Protein AF-A0A7V9P3R4-F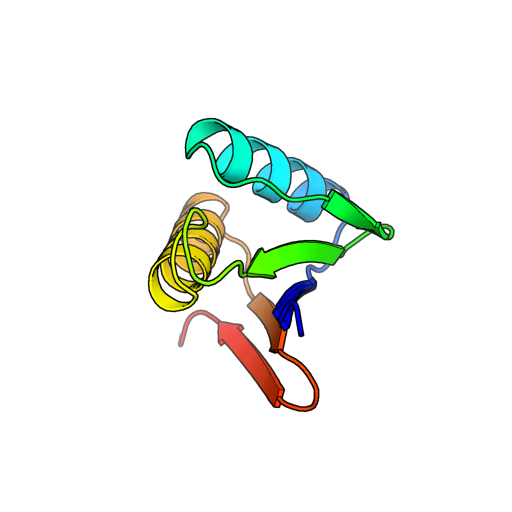1 (afdb_monomer_lite)

Foldseek 3Di:
DWWKKKKFADFQVLVVQLCVQCVVVVFDWDDPDGGMIIGTADPPDHDHPVVSVVSSLVSCVVVVGAWMWIDTPPDIDIDGDDD

pLDDT: mean 87.95, std 10.4, range [51.16, 95.88]

Sequence (83 aa):
MSRHLVIGLDTREQRDGLVRFLRERQITSNAEDEASVAIEIADRASPGLATIVAAAEEWRCRARVGEVTLILGESKTILRTET

Secondary structure (DSSP, 8-state):
--EEEEEE-S-HHHHHHHHHHHHHTT---EE-SSSEEEEEE-TTTSPPHHHHHHHHHHHHHHHT-SEEEEEETTEEEEEE---

Radius of gyration: 11.8 Å; chains: 1; bounding box: 30×26×30 Å

Structure (mmCIF, N/CA/C/O backbone):
data_AF-A0A7V9P3R4-F1
#
_entry.id   AF-A0A7V9P3R4-F1
#
loop_
_atom_site.group_PDB
_atom_site.id
_atom_site.type_symbol
_atom_site.label_atom_id
_atom_site.label_alt_id
_atom_site.label_comp_id
_atom_site.label_asym_id
_atom_site.label_entity_id
_atom_site.label_seq_id
_atom_site.pdbx_PDB_ins_code
_atom_site.Cartn_x
_atom_site.Cartn_y
_atom_site.Cartn_z
_atom_site.occupancy
_atom_site.B_iso_or_equiv
_atom_site.auth_seq_id
_atom_site.auth_comp_id
_atom_site.auth_asym_id
_atom_site.auth_atom_id
_atom_site.pdbx_PDB_model_num
ATOM 1 N N . MET A 1 1 ? -7.915 2.791 19.602 1.00 51.16 1 MET A N 1
ATOM 2 C CA . MET A 1 1 ? -6.661 3.270 18.988 1.00 51.16 1 MET A CA 1
ATOM 3 C C . MET A 1 1 ? -6.676 2.793 17.551 1.00 51.16 1 MET A C 1
ATOM 5 O O . MET A 1 1 ? -6.607 1.588 17.353 1.00 51.16 1 MET A O 1
ATOM 9 N N . SER A 1 2 ? -6.852 3.688 16.581 1.00 60.31 2 SER A N 1
ATOM 10 C CA . SER A 1 2 ? -6.763 3.315 15.167 1.00 60.31 2 SER A CA 1
ATOM 11 C C . SER A 1 2 ? -5.329 2.896 14.855 1.00 60.31 2 SER A C 1
ATOM 13 O O . SER A 1 2 ? -4.387 3.644 15.132 1.00 60.31 2 SER A O 1
ATOM 15 N N . ARG A 1 3 ? -5.145 1.674 14.350 1.00 76.25 3 ARG A N 1
ATOM 16 C CA . ARG A 1 3 ? -3.841 1.211 13.868 1.00 76.25 3 ARG A CA 1
ATOM 17 C C . ARG A 1 3 ? -3.690 1.697 12.434 1.00 76.25 3 ARG A C 1
ATOM 19 O O . ARG A 1 3 ? -4.588 1.483 11.631 1.00 76.25 3 ARG A O 1
ATOM 26 N N . HIS A 1 4 ? -2.572 2.333 12.119 1.00 86.69 4 HIS A N 1
ATOM 27 C CA . HIS A 1 4 ? -2.277 2.778 10.761 1.00 86.69 4 HIS A CA 1
ATOM 28 C C . HIS A 1 4 ? -1.189 1.883 10.182 1.00 86.69 4 HIS A C 1
ATOM 30 O O . HIS A 1 4 ? -0.158 1.672 10.825 1.00 86.69 4 HIS A O 1
ATOM 36 N N . LEU A 1 5 ? -1.444 1.336 8.997 1.00 91.69 5 LEU A N 1
ATOM 37 C CA . LEU A 1 5 ? -0.416 0.715 8.175 1.00 91.69 5 LEU A CA 1
ATOM 38 C C . LEU A 1 5 ? 0.109 1.768 7.206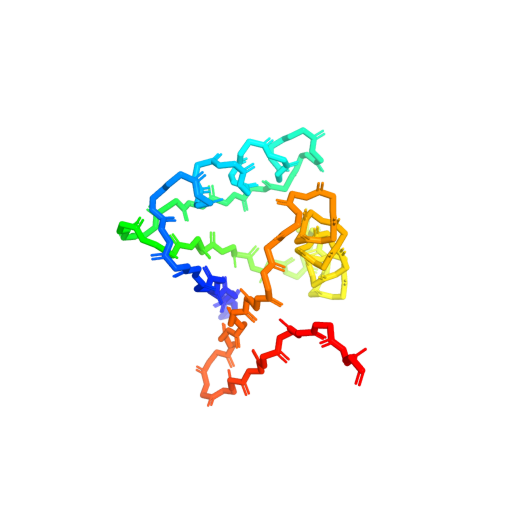 1.00 91.69 5 LEU A C 1
ATOM 40 O O . LEU A 1 5 ? -0.675 2.351 6.460 1.00 91.69 5 LEU A O 1
ATOM 44 N N . VAL A 1 6 ? 1.420 1.963 7.186 1.00 94.38 6 VAL A N 1
ATOM 45 C CA . VAL A 1 6 ? 2.097 2.790 6.186 1.00 94.38 6 VAL A CA 1
ATOM 46 C C . VAL A 1 6 ? 2.807 1.873 5.200 1.00 94.38 6 VAL A C 1
ATOM 48 O O . VAL A 1 6 ? 3.545 0.971 5.596 1.00 94.38 6 VAL A O 1
ATOM 51 N N . ILE A 1 7 ? 2.567 2.094 3.913 1.00 95.00 7 ILE A N 1
ATOM 52 C CA . ILE A 1 7 ? 3.222 1.400 2.810 1.00 95.00 7 ILE A CA 1
ATOM 53 C C . ILE A 1 7 ? 4.203 2.376 2.168 1.00 95.00 7 ILE A C 1
ATOM 55 O O . ILE A 1 7 ? 3.779 3.325 1.514 1.00 95.00 7 ILE A O 1
ATOM 59 N N . GLY A 1 8 ? 5.494 2.142 2.377 1.00 95.69 8 GLY A N 1
ATOM 60 C CA . GLY A 1 8 ? 6.589 2.873 1.750 1.00 95.69 8 GLY A CA 1
ATOM 61 C C . GLY A 1 8 ? 6.981 2.261 0.406 1.00 95.69 8 GLY A C 1
ATOM 62 O O . GLY A 1 8 ? 7.045 1.036 0.257 1.00 95.69 8 GLY A O 1
ATOM 63 N N . LEU A 1 9 ? 7.238 3.134 -0.557 1.00 95.06 9 LEU A N 1
ATOM 64 C CA . LEU A 1 9 ? 7.560 2.853 -1.954 1.00 95.06 9 LEU A CA 1
ATOM 65 C C . LEU A 1 9 ? 8.811 3.651 -2.346 1.00 95.06 9 LEU A C 1
ATOM 67 O O . LEU A 1 9 ? 9.285 4.484 -1.574 1.00 95.06 9 LEU A O 1
ATOM 71 N N . ASP A 1 10 ? 9.335 3.426 -3.548 1.00 92.94 10 ASP A N 1
ATOM 72 C CA . ASP A 1 10 ? 10.546 4.122 -4.004 1.00 92.94 10 ASP A CA 1
ATOM 73 C C . ASP A 1 10 ? 10.230 5.457 -4.681 1.00 92.94 10 ASP A C 1
ATOM 75 O O . ASP A 1 10 ? 11.059 6.367 -4.705 1.00 92.94 10 ASP A O 1
ATOM 79 N N . THR A 1 1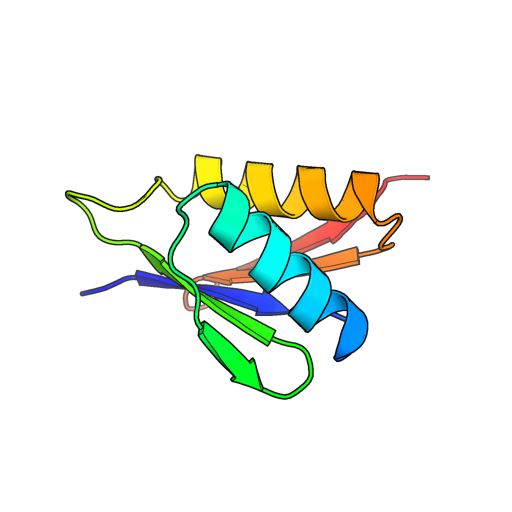1 ? 9.044 5.576 -5.290 1.00 93.88 11 THR A N 1
ATOM 80 C CA . THR A 1 11 ? 8.702 6.735 -6.119 1.00 93.88 11 THR A CA 1
ATOM 81 C C . THR A 1 11 ? 7.262 7.202 -5.951 1.00 93.88 11 THR A C 1
ATOM 83 O O . THR A 1 11 ? 6.347 6.449 -5.606 1.00 93.88 11 THR A O 1
ATOM 86 N N . ARG A 1 12 ? 7.041 8.467 -6.316 1.00 94.00 12 ARG A N 1
ATOM 87 C CA . ARG A 1 12 ? 5.709 9.067 -6.413 1.00 94.00 12 ARG A CA 1
ATOM 88 C C . ARG A 1 12 ? 4.793 8.363 -7.403 1.00 94.00 12 ARG A C 1
ATOM 90 O O . ARG A 1 12 ? 3.603 8.224 -7.141 1.00 94.00 12 ARG A O 1
ATOM 97 N N . GLU A 1 13 ? 5.336 7.906 -8.525 1.00 94.06 13 GLU A N 1
ATOM 98 C CA . GLU A 1 13 ? 4.566 7.171 -9.528 1.00 94.06 13 GLU A CA 1
ATOM 99 C C . GLU A 1 13 ? 4.046 5.843 -8.963 1.00 94.06 13 GLU A C 1
ATOM 101 O O . GLU A 1 13 ? 2.870 5.517 -9.124 1.00 94.06 13 GLU A O 1
ATOM 106 N N . GLN A 1 14 ? 4.893 5.117 -8.228 1.00 94.75 14 GLN A N 1
ATOM 107 C CA . GLN A 1 14 ? 4.502 3.900 -7.521 1.00 94.75 14 GLN A CA 1
ATOM 108 C C . GLN A 1 14 ? 3.404 4.188 -6.493 1.00 94.75 14 GLN A C 1
ATOM 110 O O . GLN A 1 14 ? 2.392 3.488 -6.459 1.00 94.75 14 GLN A O 1
ATOM 115 N N . ARG A 1 15 ? 3.556 5.254 -5.701 1.00 95.38 15 ARG A N 1
ATOM 116 C CA . ARG A 1 15 ? 2.549 5.694 -4.724 1.00 95.38 15 ARG A CA 1
ATOM 117 C C . ARG A 1 15 ? 1.208 5.988 -5.378 1.00 95.38 15 ARG A C 1
ATOM 119 O O . ARG A 1 15 ? 0.184 5.467 -4.938 1.00 95.38 15 ARG A O 1
ATOM 126 N N . ASP A 1 16 ? 1.205 6.779 -6.443 1.00 94.88 16 ASP A N 1
ATOM 127 C CA . ASP A 1 16 ? -0.018 7.145 -7.159 1.00 94.88 16 ASP A CA 1
ATOM 128 C C . ASP A 1 16 ? -0.672 5.916 -7.815 1.00 94.88 16 ASP A C 1
ATOM 130 O O . ASP A 1 16 ? -1.901 5.774 -7.799 1.00 94.88 16 ASP A O 1
ATOM 134 N N . GLY A 1 17 ? 0.141 4.984 -8.322 1.00 95.25 17 GLY A N 1
ATOM 135 C CA . GLY A 1 17 ? -0.305 3.688 -8.826 1.00 95.25 17 GLY A CA 1
ATOM 136 C C . GLY A 1 17 ? -0.967 2.823 -7.751 1.00 95.25 17 GLY A C 1
ATOM 137 O O . GLY A 1 17 ? -2.051 2.283 -7.989 1.00 95.25 17 GLY A O 1
ATOM 138 N N . LEU A 1 18 ? -0.362 2.723 -6.565 1.00 95.31 18 LEU A N 1
ATOM 139 C CA . LEU A 1 18 ? -0.917 1.964 -5.445 1.00 95.31 18 LEU A CA 1
ATOM 140 C C . LEU A 1 18 ? -2.224 2.590 -4.947 1.00 95.31 18 LEU A C 1
ATOM 142 O O . LEU A 1 18 ? -3.212 1.879 -4.783 1.00 95.31 18 LEU A O 1
ATOM 146 N N . VAL A 1 19 ? -2.279 3.914 -4.774 1.00 95.00 19 VAL A N 1
ATOM 147 C CA . VAL A 1 19 ? -3.504 4.624 -4.354 1.00 95.00 19 VAL A CA 1
ATOM 148 C C . VAL A 1 19 ? -4.656 4.365 -5.325 1.00 95.00 19 VAL A C 1
ATOM 150 O O . VAL A 1 19 ? -5.787 4.118 -4.896 1.00 95.00 19 VAL A O 1
ATOM 153 N N . ARG A 1 20 ? -4.394 4.391 -6.639 1.00 95.31 20 ARG A N 1
ATOM 154 C CA . ARG A 1 20 ? -5.414 4.072 -7.647 1.00 95.31 20 ARG A CA 1
ATOM 155 C C . ARG A 1 20 ? -5.915 2.635 -7.497 1.00 95.31 20 ARG A C 1
ATOM 157 O O . ARG A 1 20 ? -7.125 2.424 -7.465 1.00 95.31 20 ARG A O 1
ATOM 164 N N . PHE A 1 21 ? -5.006 1.676 -7.349 1.00 95.00 21 PHE A N 1
ATOM 165 C CA . PHE A 1 21 ? -5.351 0.264 -7.183 1.00 95.00 21 PHE A CA 1
ATOM 166 C C . PHE A 1 21 ? -6.158 -0.004 -5.903 1.00 95.00 21 PHE A C 1
ATOM 168 O O . PHE A 1 21 ? -7.151 -0.730 -5.927 1.00 95.00 21 PHE A O 1
ATOM 175 N N . LEU A 1 22 ? -5.774 0.610 -4.782 1.00 93.75 22 LEU A N 1
ATOM 176 C CA . LEU A 1 22 ? -6.501 0.495 -3.515 1.00 93.75 22 LEU A CA 1
ATOM 177 C C . LEU A 1 22 ? -7.917 1.071 -3.629 1.00 93.75 22 LEU A C 1
ATOM 179 O O . LEU A 1 22 ? -8.875 0.449 -3.166 1.00 93.75 22 LEU A O 1
ATOM 183 N N . ARG A 1 23 ? -8.075 2.201 -4.329 1.00 92.38 23 ARG A N 1
ATOM 184 C CA . ARG A 1 23 ? -9.387 2.805 -4.596 1.00 92.38 23 ARG A CA 1
ATOM 185 C C . ARG A 1 23 ? -10.293 1.892 -5.424 1.00 92.38 23 ARG A C 1
ATOM 187 O O . ARG A 1 23 ? -11.473 1.779 -5.104 1.00 92.38 23 ARG A O 1
ATOM 194 N N . GLU A 1 24 ? -9.762 1.227 -6.450 1.00 93.12 24 GLU A N 1
ATOM 195 C CA . GLU A 1 24 ? -10.511 0.236 -7.246 1.00 93.12 24 GLU A CA 1
ATOM 196 C C . GLU A 1 24 ? -11.021 -0.931 -6.385 1.00 93.12 24 GLU A C 1
ATOM 198 O O . GLU A 1 24 ? -12.063 -1.514 -6.678 1.00 93.12 24 GLU A O 1
ATOM 203 N N . ARG A 1 25 ? -10.329 -1.226 -5.279 1.00 89.31 25 ARG A N 1
ATOM 204 C CA . ARG A 1 25 ? -10.704 -2.242 -4.286 1.00 89.31 25 ARG A CA 1
ATOM 205 C C . ARG A 1 25 ? -11.526 -1.713 -3.118 1.00 89.31 25 ARG A C 1
ATOM 207 O O . ARG A 1 25 ? -11.735 -2.447 -2.157 1.00 89.31 25 ARG A O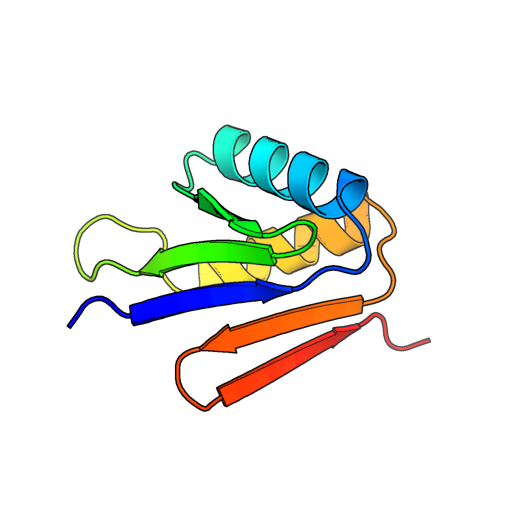 1
ATOM 214 N N . GLN A 1 26 ? -11.977 -0.460 -3.186 1.00 89.25 26 GLN A N 1
ATOM 215 C CA . GLN A 1 26 ? -12.724 0.201 -2.112 1.00 89.25 26 GLN A CA 1
ATOM 216 C C . GLN A 1 26 ? -11.952 0.241 -0.777 1.00 89.25 26 GLN A C 1
ATOM 218 O O . GLN A 1 26 ? -12.550 0.283 0.296 1.00 89.25 26 GLN A O 1
ATOM 223 N N . ILE A 1 27 ? -10.616 0.242 -0.836 1.00 89.25 27 ILE A N 1
ATOM 224 C CA . ILE A 1 27 ? -9.743 0.413 0.327 1.00 89.25 27 ILE A CA 1
ATOM 225 C C . ILE A 1 27 ? -9.437 1.904 0.461 1.00 89.25 27 ILE A C 1
ATOM 227 O O . ILE A 1 27 ? -8.827 2.506 -0.424 1.00 89.25 27 ILE A O 1
ATOM 231 N N . THR A 1 28 ? -9.866 2.506 1.569 1.00 88.69 28 THR A N 1
ATOM 232 C CA . THR A 1 28 ? -9.573 3.912 1.860 1.00 88.69 28 THR A CA 1
ATOM 233 C C . THR A 1 28 ? -8.115 4.061 2.278 1.00 88.69 28 THR A C 1
ATOM 235 O O . THR A 1 28 ? -7.660 3.426 3.226 1.00 88.69 28 THR A O 1
ATOM 238 N N . SER A 1 29 ? -7.390 4.923 1.574 1.00 90.56 29 SER A N 1
ATOM 239 C CA . SER A 1 29 ? -5.974 5.197 1.803 1.00 90.56 29 SER A CA 1
ATOM 240 C C . SER A 1 29 ? -5.666 6.669 1.555 1.00 90.56 29 SER A C 1
ATOM 242 O O . SER A 1 29 ? -6.264 7.269 0.657 1.00 90.56 29 SER A O 1
ATOM 244 N N . ASN A 1 30 ? -4.685 7.216 2.263 1.00 89.31 30 ASN A N 1
ATOM 245 C CA . ASN A 1 30 ? -4.192 8.577 2.077 1.00 89.31 30 ASN A CA 1
ATOM 246 C C . ASN A 1 30 ? -2.722 8.546 1.652 1.00 89.31 30 ASN A C 1
ATOM 248 O O . ASN A 1 30 ? -1.934 7.784 2.202 1.00 89.31 30 ASN A O 1
ATOM 252 N N . ALA A 1 31 ? -2.344 9.377 0.685 1.00 89.06 31 ALA A N 1
ATOM 253 C CA . ALA A 1 31 ? -0.933 9.634 0.413 1.00 89.06 31 ALA A CA 1
ATOM 254 C C . ALA A 1 31 ? -0.386 10.540 1.526 1.00 89.06 31 ALA A C 1
ATOM 256 O O . ALA A 1 31 ? -0.894 11.650 1.688 1.00 89.06 31 ALA A O 1
ATOM 257 N N . GLU A 1 32 ? 0.600 10.072 2.293 1.00 82.06 32 GLU A N 1
ATOM 258 C CA . GLU A 1 32 ? 1.187 10.866 3.389 1.00 82.06 32 GLU A CA 1
ATOM 259 C C . GLU A 1 32 ? 2.355 11.729 2.920 1.00 82.06 32 GLU A C 1
ATOM 261 O O . GLU A 1 32 ? 2.475 12.883 3.324 1.00 82.06 32 GLU A O 1
ATOM 266 N N . ASP A 1 33 ? 3.191 11.192 2.033 1.00 87.75 33 ASP A N 1
ATOM 267 C CA . ASP A 1 33 ? 4.364 11.874 1.493 1.00 87.75 33 ASP A CA 1
ATOM 268 C C . ASP A 1 33 ? 4.595 11.483 0.022 1.00 87.75 33 ASP A C 1
ATOM 270 O O . ASP A 1 33 ? 3.727 10.881 -0.615 1.00 87.75 33 ASP A O 1
ATOM 274 N N . GLU A 1 34 ? 5.741 11.859 -0.552 1.00 87.00 34 GLU A N 1
ATOM 275 C CA . GLU A 1 34 ? 6.084 11.589 -1.953 1.00 87.00 34 GLU A CA 1
ATOM 276 C C . GLU A 1 34 ? 6.137 10.102 -2.319 1.00 87.00 34 GLU A C 1
ATOM 278 O O . GLU A 1 34 ? 5.917 9.794 -3.485 1.00 87.00 34 GLU A O 1
ATOM 283 N N . ALA A 1 35 ? 6.356 9.192 -1.373 1.00 91.38 35 ALA A N 1
ATOM 284 C CA . ALA A 1 35 ? 6.529 7.765 -1.626 1.00 91.38 35 ALA A CA 1
ATOM 285 C C . ALA A 1 35 ? 5.814 6.848 -0.609 1.00 91.38 35 ALA A C 1
ATOM 287 O O . ALA A 1 35 ? 6.036 5.642 -0.615 1.00 91.38 35 ALA A O 1
ATOM 288 N N . SER A 1 36 ? 4.917 7.379 0.224 1.00 92.94 36 SER A N 1
ATOM 289 C CA . SER A 1 36 ? 4.214 6.608 1.256 1.00 92.94 36 SER A CA 1
ATOM 290 C C . SER A 1 36 ? 2.695 6.726 1.161 1.00 92.94 36 SER A C 1
ATOM 292 O O . SER A 1 36 ? 2.131 7.785 0.862 1.00 92.94 36 SER A O 1
ATOM 294 N N . VAL A 1 37 ? 2.016 5.621 1.469 1.00 94.25 37 VAL A N 1
ATOM 295 C CA . VAL A 1 37 ? 0.554 5.520 1.556 1.00 94.25 37 VAL A CA 1
ATOM 296 C C . VAL A 1 37 ? 0.159 5.027 2.945 1.00 94.25 37 VAL A C 1
ATOM 298 O O . VAL A 1 37 ? 0.559 3.934 3.336 1.00 94.25 37 VAL A O 1
ATOM 301 N N . ALA A 1 38 ? -0.664 5.782 3.670 1.00 93.19 38 ALA A N 1
ATOM 302 C CA . ALA A 1 38 ? -1.254 5.350 4.933 1.00 93.19 38 ALA A CA 1
ATOM 303 C C . ALA A 1 38 ? -2.659 4.782 4.745 1.00 93.19 38 ALA A C 1
ATOM 305 O O . ALA A 1 38 ? -3.483 5.304 3.988 1.00 93.19 38 ALA A O 1
ATOM 306 N N . ILE A 1 39 ? -2.940 3.714 5.482 1.00 91.56 39 ILE A N 1
ATOM 307 C CA . ILE A 1 39 ? -4.218 3.011 5.494 1.00 91.56 39 ILE A CA 1
ATOM 308 C C . ILE A 1 39 ? -4.644 2.848 6.948 1.00 91.56 39 ILE A C 1
ATOM 310 O O . ILE A 1 39 ? -3.926 2.261 7.763 1.00 91.56 39 ILE A O 1
ATOM 314 N N . GLU A 1 40 ? -5.821 3.375 7.276 1.00 87.81 40 GLU A N 1
ATOM 315 C CA . GLU A 1 40 ? -6.409 3.205 8.600 1.00 87.81 40 GLU A CA 1
ATOM 316 C C . GLU A 1 40 ? -7.034 1.810 8.714 1.00 87.81 40 GLU A C 1
ATOM 318 O O . GLU A 1 40 ? -7.900 1.423 7.928 1.00 87.81 40 GLU A O 1
ATOM 323 N N . ILE A 1 41 ? -6.598 1.054 9.719 1.00 82.00 41 ILE A N 1
ATOM 324 C CA . ILE A 1 41 ? -7.157 -0.247 10.072 1.00 82.00 41 ILE A CA 1
ATOM 325 C C . ILE A 1 41 ? -8.161 -0.015 11.201 1.00 82.00 41 ILE A C 1
ATOM 327 O O . ILE A 1 41 ? -7.798 0.129 12.372 1.00 82.00 41 ILE A O 1
ATOM 331 N N . ALA A 1 42 ? -9.438 0.031 10.831 1.00 72.88 42 ALA A N 1
ATOM 332 C CA . ALA A 1 42 ? -10.567 0.148 11.743 1.00 72.88 42 ALA A CA 1
ATOM 333 C C . ALA A 1 42 ? -11.210 -1.224 12.012 1.00 72.88 42 ALA A C 1
ATOM 335 O O . ALA A 1 42 ? -11.573 -1.941 11.075 1.00 72.88 42 ALA A O 1
ATOM 336 N N . ASP A 1 43 ? -11.436 -1.542 13.291 1.00 64.75 43 ASP A N 1
ATOM 337 C CA . ASP A 1 43 ? -11.903 -2.853 13.784 1.00 64.75 43 ASP A CA 1
ATOM 338 C C . ASP A 1 43 ? -13.277 -3.316 13.260 1.00 64.75 43 ASP A C 1
ATOM 340 O O . ASP A 1 43 ? -13.636 -4.477 13.443 1.00 64.75 43 ASP A O 1
ATOM 344 N N . ARG A 1 44 ? -14.095 -2.434 12.663 1.00 58.69 44 ARG A N 1
ATOM 345 C CA . ARG A 1 44 ? -15.507 -2.749 12.354 1.00 58.69 44 ARG A CA 1
ATOM 346 C C . ARG A 1 44 ? -15.959 -2.518 10.911 1.00 58.69 44 ARG A C 1
ATOM 348 O O . ARG A 1 44 ? -17.070 -2.916 10.585 1.00 58.69 44 ARG A O 1
ATOM 355 N N . ALA A 1 45 ? -15.143 -1.897 10.057 1.00 57.22 45 ALA A N 1
ATOM 356 C CA . ALA A 1 45 ? -15.551 -1.568 8.682 1.00 57.22 45 ALA A CA 1
ATOM 357 C C . ALA A 1 45 ? -14.405 -1.503 7.655 1.00 57.22 45 ALA A C 1
ATOM 359 O O . ALA A 1 45 ? -14.672 -1.312 6.472 1.00 57.22 45 ALA A O 1
ATOM 360 N N . SER A 1 46 ? -13.145 -1.647 8.079 1.00 63.88 46 SER A N 1
ATOM 361 C CA . SER A 1 46 ? -12.008 -1.650 7.153 1.00 63.88 46 SER A CA 1
ATOM 362 C C . SER A 1 46 ? -11.659 -3.079 6.723 1.00 63.88 46 SER A C 1
ATOM 364 O O . SER A 1 46 ? -11.888 -4.020 7.492 1.00 63.88 46 SER A O 1
ATOM 366 N N . PRO A 1 47 ? -11.089 -3.269 5.521 1.00 74.56 47 PRO A N 1
ATOM 367 C CA . PRO A 1 47 ? -10.433 -4.525 5.202 1.00 74.56 47 PRO A CA 1
ATOM 368 C C . PRO A 1 47 ? -9.371 -4.812 6.268 1.00 74.56 47 PRO A C 1
ATOM 370 O O . PRO A 1 47 ? -8.582 -3.939 6.623 1.00 74.56 47 PRO A O 1
ATOM 373 N N . GLY A 1 48 ? -9.355 -6.037 6.791 1.00 85.69 48 GLY A N 1
ATOM 374 C CA . GLY A 1 48 ? -8.366 -6.429 7.792 1.00 85.69 48 GLY A CA 1
ATOM 375 C C . GLY A 1 48 ? -6.934 -6.309 7.259 1.00 85.69 48 GLY A C 1
ATOM 376 O O . GLY A 1 48 ? -6.704 -6.341 6.049 1.00 85.69 48 GLY A O 1
ATOM 377 N N . LEU A 1 49 ? -5.957 -6.235 8.172 1.00 86.69 49 LEU A N 1
ATOM 378 C CA . LEU A 1 49 ? -4.531 -6.108 7.839 1.00 86.69 49 LEU A CA 1
ATOM 379 C C . LEU A 1 49 ? -4.083 -7.109 6.761 1.00 86.69 49 LEU A C 1
ATOM 381 O O . LEU A 1 49 ? -3.417 -6.721 5.809 1.00 86.69 49 LEU A O 1
ATOM 385 N N . ALA A 1 50 ? -4.494 -8.375 6.873 1.00 88.00 50 ALA A N 1
ATOM 386 C CA . ALA A 1 50 ? -4.148 -9.413 5.902 1.00 88.00 50 ALA A CA 1
ATOM 387 C C . ALA A 1 50 ? -4.633 -9.084 4.478 1.00 88.00 50 ALA A C 1
ATOM 389 O O . ALA A 1 50 ? -3.895 -9.276 3.516 1.00 88.00 50 ALA A O 1
ATOM 390 N N . THR A 1 51 ? -5.842 -8.532 4.339 1.00 89.94 51 THR A N 1
ATOM 391 C CA . THR A 1 51 ? -6.399 -8.116 3.045 1.00 89.94 51 THR A CA 1
ATOM 392 C C . THR A 1 51 ? -5.613 -6.954 2.447 1.00 89.94 51 THR A C 1
ATOM 394 O O . THR A 1 51 ? -5.362 -6.936 1.244 1.00 89.94 51 THR A O 1
ATOM 397 N N . ILE A 1 52 ? -5.202 -5.995 3.279 1.00 90.88 52 ILE A N 1
ATOM 398 C CA . ILE A 1 52 ? -4.416 -4.840 2.835 1.00 90.88 52 ILE A CA 1
ATOM 399 C C . ILE A 1 52 ? -3.022 -5.284 2.377 1.00 90.88 52 ILE A C 1
ATOM 401 O O . ILE A 1 52 ? -2.572 -4.882 1.306 1.00 90.88 52 ILE A O 1
ATOM 405 N N . VAL A 1 53 ? -2.363 -6.152 3.149 1.00 91.50 53 VAL A N 1
ATOM 406 C CA . VAL A 1 53 ? -1.049 -6.714 2.803 1.00 91.50 53 VAL A CA 1
ATOM 407 C C . VAL A 1 53 ? -1.121 -7.504 1.496 1.00 91.50 53 VAL A C 1
ATOM 409 O O . VAL A 1 53 ? -0.311 -7.266 0.604 1.00 91.50 53 VAL A O 1
ATOM 412 N N . ALA A 1 54 ? -2.132 -8.363 1.335 1.00 92.62 54 ALA A N 1
ATOM 413 C CA . ALA A 1 54 ? -2.341 -9.113 0.099 1.00 92.62 54 ALA A CA 1
ATOM 414 C C . ALA A 1 54 ? -2.597 -8.191 -1.106 1.00 92.62 54 ALA A C 1
ATOM 416 O O . ALA A 1 54 ? -2.076 -8.430 -2.192 1.00 92.62 54 ALA A O 1
ATOM 417 N N . ALA A 1 55 ? -3.361 -7.107 -0.926 1.00 93.69 55 ALA A N 1
ATOM 418 C CA . ALA A 1 55 ? -3.586 -6.125 -1.984 1.00 93.69 55 ALA A CA 1
ATOM 419 C C . ALA A 1 55 ? -2.292 -5.390 -2.376 1.00 93.69 55 ALA A C 1
ATOM 421 O O . ALA A 1 55 ? -2.046 -5.189 -3.565 1.00 93.69 55 ALA A O 1
ATOM 422 N N . ALA A 1 56 ? -1.462 -5.017 -1.399 1.00 93.62 56 ALA A N 1
ATOM 423 C CA . ALA A 1 56 ? -0.172 -4.377 -1.644 1.00 93.62 56 ALA A CA 1
ATOM 424 C C . ALA A 1 56 ? 0.791 -5.308 -2.396 1.00 93.62 56 ALA A C 1
ATOM 426 O O . ALA A 1 56 ? 1.421 -4.890 -3.367 1.00 93.62 56 ALA A O 1
ATOM 427 N N . GLU A 1 57 ? 0.865 -6.577 -1.992 1.00 94.12 57 GLU A N 1
ATOM 428 C CA . GLU A 1 57 ? 1.672 -7.593 -2.668 1.00 94.12 57 GLU A CA 1
ATOM 429 C C . GLU A 1 57 ? 1.196 -7.840 -4.101 1.00 94.12 57 GLU A C 1
ATOM 431 O O . GLU A 1 57 ? 1.993 -7.840 -5.040 1.00 94.12 57 GLU A O 1
ATOM 436 N N . GLU A 1 58 ? -0.111 -8.005 -4.290 1.00 94.94 58 GLU A N 1
ATOM 437 C CA . GLU A 1 58 ? -0.688 -8.233 -5.608 1.00 94.94 58 GLU A CA 1
ATOM 438 C C . GLU A 1 58 ? -0.409 -7.059 -6.550 1.00 94.94 58 GLU A C 1
ATOM 440 O O . GLU A 1 58 ? 0.003 -7.262 -7.696 1.00 94.94 58 GLU A O 1
ATOM 445 N N . TRP A 1 59 ? -0.603 -5.829 -6.070 1.00 95.88 59 TRP A N 1
ATOM 446 C CA . TRP A 1 59 ? -0.268 -4.636 -6.833 1.00 95.88 59 TRP A CA 1
ATOM 447 C C . TRP A 1 59 ? 1.220 -4.593 -7.178 1.00 95.88 59 TRP A C 1
ATOM 449 O O . TRP A 1 59 ? 1.553 -4.403 -8.347 1.00 95.88 59 TRP A O 1
ATOM 459 N N . ARG A 1 60 ? 2.106 -4.830 -6.200 1.00 95.19 60 ARG A N 1
ATOM 460 C CA . ARG A 1 60 ? 3.565 -4.842 -6.388 1.00 95.19 60 ARG A CA 1
ATOM 461 C C . ARG A 1 60 ? 3.958 -5.800 -7.511 1.00 95.19 60 ARG A C 1
ATOM 463 O O . ARG A 1 60 ? 4.691 -5.416 -8.422 1.00 95.19 60 ARG A O 1
ATOM 470 N N . CYS A 1 61 ? 3.416 -7.017 -7.491 1.00 93.38 61 CYS A N 1
ATOM 471 C CA . CYS A 1 61 ? 3.644 -8.021 -8.527 1.00 93.38 61 CYS A CA 1
ATOM 472 C C . CYS A 1 61 ? 3.127 -7.569 -9.903 1.00 93.38 61 CYS A C 1
ATOM 474 O O . CYS A 1 61 ? 3.841 -7.690 -10.899 1.00 93.38 61 CYS A O 1
ATOM 476 N N . ARG A 1 62 ? 1.915 -7.002 -9.977 1.00 93.94 62 ARG A N 1
ATOM 477 C CA . ARG A 1 62 ? 1.324 -6.505 -11.236 1.00 93.94 62 ARG A CA 1
ATOM 478 C C . ARG A 1 62 ? 2.097 -5.323 -11.826 1.00 93.94 62 ARG A C 1
ATOM 480 O O . ARG A 1 62 ? 2.311 -5.278 -13.034 1.00 93.94 62 ARG A O 1
ATOM 487 N N . ALA A 1 63 ? 2.520 -4.389 -10.979 1.00 93.12 63 ALA A N 1
ATOM 488 C CA . ALA A 1 63 ? 3.267 -3.191 -11.351 1.00 93.12 63 ALA A CA 1
ATOM 489 C C . ALA A 1 63 ? 4.777 -3.445 -11.520 1.00 93.12 63 ALA A C 1
ATOM 491 O O . ALA A 1 63 ? 5.505 -2.530 -11.894 1.00 93.12 63 ALA A O 1
ATOM 492 N N . ARG A 1 64 ? 5.248 -4.679 -11.270 1.00 91.75 64 ARG A N 1
ATOM 493 C CA . ARG A 1 64 ? 6.668 -5.077 -11.304 1.00 91.75 64 ARG A CA 1
ATOM 494 C C . ARG A 1 64 ? 7.557 -4.221 -10.397 1.00 91.75 64 ARG A C 1
ATOM 496 O O . ARG A 1 64 ? 8.696 -3.912 -10.739 1.00 91.75 64 ARG A O 1
ATOM 503 N N . VAL A 1 65 ? 7.034 -3.854 -9.234 1.00 92.00 65 VAL A N 1
ATOM 504 C CA . VAL A 1 65 ? 7.788 -3.135 -8.207 1.00 92.00 65 VAL A CA 1
ATOM 505 C C . VAL A 1 65 ? 8.643 -4.141 -7.434 1.00 92.00 65 VAL A C 1
ATOM 507 O O . VAL A 1 65 ? 8.152 -5.184 -6.996 1.00 92.00 65 VAL A O 1
ATOM 510 N N . GLY A 1 66 ? 9.941 -3.860 -7.306 1.00 89.62 66 GLY A N 1
ATOM 511 C CA . GLY A 1 66 ? 10.898 -4.790 -6.701 1.00 89.62 66 GLY A CA 1
ATOM 512 C C . GLY A 1 66 ? 10.583 -5.058 -5.234 1.00 89.62 66 GLY A C 1
ATOM 513 O O . GLY A 1 66 ? 10.396 -6.212 -4.838 1.00 89.62 66 GLY A O 1
ATOM 514 N N . GLU A 1 67 ? 10.438 -3.987 -4.458 1.00 92.56 67 GLU A N 1
ATOM 515 C CA . GLU A 1 67 ? 10.209 -4.049 -3.019 1.00 92.56 67 GLU A CA 1
ATOM 516 C C . GLU A 1 67 ? 9.146 -3.032 -2.590 1.00 92.56 67 GLU A C 1
ATOM 518 O O . GLU A 1 67 ? 9.022 -1.961 -3.178 1.00 92.56 67 GLU A O 1
ATOM 523 N N . VAL A 1 68 ? 8.371 -3.365 -1.558 1.00 94.00 68 VAL A N 1
ATOM 524 C CA . VAL A 1 68 ? 7.569 -2.384 -0.815 1.00 94.00 68 VAL A CA 1
ATOM 525 C C . VAL A 1 68 ? 7.793 -2.583 0.676 1.00 94.00 68 VAL A C 1
ATOM 527 O O . VAL A 1 68 ? 7.938 -3.709 1.159 1.00 94.00 68 VAL A O 1
ATOM 530 N N . THR A 1 69 ? 7.816 -1.488 1.424 1.00 95.88 69 THR A N 1
ATOM 531 C CA . THR A 1 69 ? 7.983 -1.513 2.876 1.00 95.88 69 THR A CA 1
ATOM 532 C C . THR A 1 69 ? 6.626 -1.364 3.550 1.00 95.88 69 THR A C 1
ATOM 534 O O . THR A 1 69 ? 5.882 -0.447 3.245 1.00 95.88 69 THR A O 1
ATOM 537 N N . LEU A 1 70 ? 6.317 -2.223 4.511 1.00 94.56 70 LEU A N 1
ATOM 538 C CA . LEU A 1 70 ? 5.136 -2.161 5.363 1.00 94.56 70 LEU A CA 1
ATOM 539 C C . LEU A 1 70 ? 5.551 -1.754 6.778 1.00 94.56 70 LEU A C 1
ATOM 541 O O . LEU A 1 70 ? 6.429 -2.386 7.366 1.00 94.56 70 LEU A O 1
ATOM 545 N N . ILE A 1 71 ? 4.923 -0.723 7.335 1.00 93.62 71 ILE A N 1
ATOM 546 C CA . ILE A 1 71 ? 5.184 -0.224 8.689 1.00 93.62 71 ILE A CA 1
ATOM 547 C C . ILE A 1 71 ? 3.873 -0.231 9.473 1.00 93.62 71 ILE A C 1
ATOM 549 O O . ILE A 1 71 ? 2.904 0.415 9.079 1.00 93.62 71 ILE A O 1
ATOM 5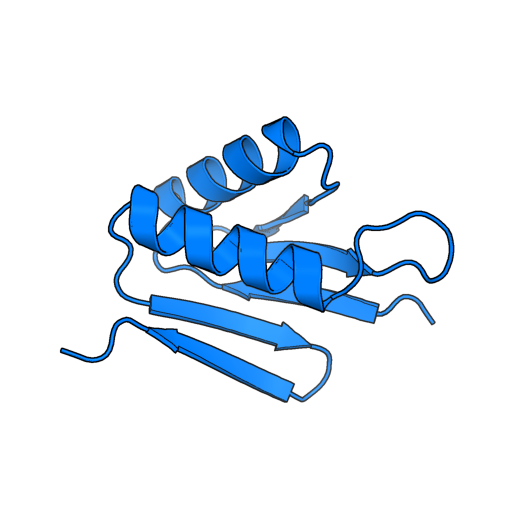53 N N . LEU A 1 72 ? 3.844 -0.956 10.590 1.00 90.62 72 LEU A N 1
ATOM 554 C CA . LEU A 1 72 ? 2.700 -1.050 11.495 1.00 90.62 72 LEU A CA 1
ATOM 555 C C . LEU A 1 72 ? 3.168 -0.795 12.931 1.00 90.62 72 LEU A C 1
ATOM 557 O O . LEU A 1 72 ? 3.703 -1.687 13.594 1.00 90.62 72 LEU A O 1
ATOM 561 N N . GLY A 1 73 ? 2.968 0.432 13.418 1.00 87.31 73 GLY A N 1
ATOM 562 C CA . GLY A 1 73 ? 3.544 0.867 14.692 1.00 87.31 73 GLY A CA 1
ATOM 563 C C . GLY A 1 73 ? 5.073 0.809 14.640 1.00 87.31 73 GLY A C 1
ATOM 564 O O . GLY A 1 73 ? 5.684 1.430 13.779 1.00 87.31 73 GLY A O 1
ATOM 565 N N . GLU A 1 74 ? 5.685 0.033 15.535 1.00 86.19 74 GLU A N 1
ATOM 566 C CA . GLU A 1 74 ? 7.144 -0.168 15.584 1.00 86.19 74 GLU A CA 1
ATOM 567 C C . GLU A 1 74 ? 7.628 -1.311 14.672 1.00 86.19 74 GLU A C 1
ATOM 569 O O . GLU A 1 74 ? 8.829 -1.515 14.500 1.00 86.19 74 GLU A O 1
ATOM 574 N N . SER A 1 75 ? 6.704 -2.080 14.085 1.00 88.56 75 SER A N 1
ATOM 575 C CA . SER A 1 75 ? 7.045 -3.205 13.212 1.00 88.56 75 SER A CA 1
ATOM 576 C C . SER A 1 75 ? 7.266 -2.738 11.779 1.00 88.56 75 SER A C 1
ATOM 578 O O . SER A 1 75 ? 6.419 -2.050 11.212 1.00 88.56 75 SER A O 1
ATOM 580 N N . LYS A 1 76 ? 8.376 -3.171 11.175 1.00 92.69 76 LYS A N 1
ATOM 581 C CA . LYS A 1 76 ? 8.713 -2.939 9.766 1.00 92.69 76 LYS A CA 1
ATOM 582 C C . LYS A 1 76 ? 8.897 -4.278 9.052 1.00 92.69 76 LYS A C 1
ATOM 584 O O . LYS A 1 76 ? 9.627 -5.143 9.532 1.00 92.69 76 LYS A O 1
ATOM 589 N N . THR A 1 77 ? 8.267 -4.448 7.898 1.00 93.44 77 THR A N 1
ATOM 590 C CA . THR A 1 77 ? 8.348 -5.654 7.061 1.00 93.44 77 THR A CA 1
ATOM 591 C C . THR A 1 77 ? 8.584 -5.248 5.614 1.00 93.44 77 THR A C 1
ATOM 593 O O . THR A 1 77 ? 8.010 -4.271 5.155 1.00 93.44 77 THR A O 1
ATOM 596 N N . ILE A 1 78 ? 9.429 -5.974 4.886 1.00 93.44 78 ILE A N 1
ATOM 597 C CA . ILE A 1 78 ? 9.703 -5.701 3.471 1.00 93.44 78 ILE A CA 1
ATOM 598 C C . ILE A 1 78 ? 9.101 -6.837 2.655 1.00 93.44 78 ILE A C 1
ATOM 600 O O . ILE A 1 78 ? 9.445 -7.999 2.872 1.00 93.44 78 ILE A O 1
ATOM 604 N N . LEU A 1 79 ? 8.207 -6.502 1.727 1.00 88.62 79 LEU A N 1
ATOM 605 C CA . LEU A 1 79 ? 7.739 -7.437 0.713 1.00 88.62 79 LEU A CA 1
ATOM 606 C C . LEU A 1 79 ? 8.635 -7.288 -0.509 1.00 88.62 79 LEU A C 1
ATOM 608 O O . LEU A 1 79 ? 8.684 -6.220 -1.116 1.00 88.62 79 LEU A O 1
ATOM 612 N N . ARG A 1 80 ? 9.313 -8.364 -0.889 1.00 89.88 80 ARG A N 1
ATOM 613 C CA . ARG A 1 80 ? 10.195 -8.416 -2.055 1.00 89.88 80 ARG A CA 1
ATOM 614 C C . ARG A 1 80 ? 10.002 -9.733 -2.782 1.00 89.88 80 ARG A C 1
ATOM 616 O O . ARG A 1 80 ? 9.592 -10.718 -2.173 1.00 89.88 80 ARG A O 1
ATOM 623 N N . THR A 1 81 ? 10.284 -9.759 -4.077 1.00 80.94 81 THR A N 1
ATOM 624 C CA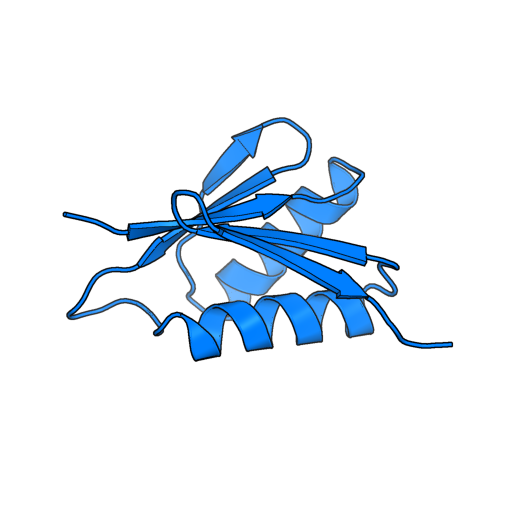 . THR A 1 81 ? 10.345 -11.030 -4.806 1.00 80.94 81 THR A CA 1
ATOM 625 C C . THR A 1 81 ? 11.655 -11.722 -4.451 1.00 80.94 81 THR A C 1
ATOM 627 O O . THR A 1 81 ? 12.717 -11.135 -4.640 1.00 80.94 81 THR A O 1
ATOM 630 N N . GLU A 1 82 ? 11.593 -12.950 -3.938 1.00 68.69 82 GLU A N 1
ATOM 631 C CA . GLU A 1 82 ? 12.778 -13.804 -3.845 1.00 68.69 82 GLU A CA 1
ATOM 632 C C . GLU A 1 82 ? 13.146 -14.249 -5.265 1.00 68.69 82 GLU A C 1
ATOM 634 O O . GLU A 1 82 ? 12.356 -14.906 -5.944 1.00 68.69 82 GLU A O 1
ATOM 639 N N . THR A 1 83 ? 14.296 -13.779 -5.742 1.00 53.38 83 THR A N 1
ATOM 640 C CA . THR A 1 83 ? 14.916 -14.200 -7.006 1.00 53.38 83 THR A CA 1
ATOM 641 C C . THR A 1 83 ? 15.656 -15.512 -6.853 1.00 53.38 83 THR A C 1
ATOM 643 O O . THR A 1 83 ? 16.385 -15.627 -5.841 1.00 53.38 83 THR A O 1
#

=== Feature glossary ===
Legend for the data blocks above and below:

— What the protein is —

Sequence gives the chain of amino acids in standard one-letter code (A=alanine, C=cysteine, …, Y=tyrosine), read N→C. It is the only feature that is directly encoded by the gene; all structural features are derived from the folded form of this sequence.

The annotation block draws on four external resources. InterPro: which protein families and domains the sequence belongs to. GO: standardized terms for what the protein does, what process it participates in, and where in the cell it acts. CATH: which structural fold it has in the CATH hierarchy. Organism: the species of origin.

— Where its atoms are —

Atomic coordinates in PDBx/mmCIF format — the same representation the Protein Data Bank distributes. Each line of the _atom_site loop places one backbone atom in Cartesian space (units: ångströms, origin: arbitrary).

Six rendered views show the 3D structure from the faces of a cube — i.e. along ±x, ±y, ±z. Rendering representation is drawn randomly per protein from cartoon (secondary-structure ribbons), sticks (backbone bonds), or molecular surface; coloring is either N→C rainbow (blue at the N-terminus through red at the C-terminus) or one color per chain.

— Local backbone conformation —

DSSP 8-state secondary structure assigns each residue one of H (α-helix), G (3₁₀-helix), I (π-helix), E (extended β-strand), B (isolated β-bridge), T (hydrogen-bonded turn), S (bend), or '-' (coil). The assignment is computed from backbone hydrogen-bond geometry via the Kabsch–Sander algorithm.

P-SEA three-state annotation labels each residue as helix, strand, or coil based purely on the geometry of the Cα trace. It serves as a fallback when the full backbone (and thus DSSP) is unavailable.

φ (phi) and ψ (psi) are the two rotatable backbone dihedrals per residue: φ is the C(i-1)–N–Cα–C torsion, ψ is the N–Cα–C–N(i+1) torsion, both in degrees on (−180°, 180°]. α-helical residues cluster near (−60°, −45°); β-strand residues near (−120°, +130°). A Ramachandran plot is simply a scatter of (φ, ψ) for every residue.

— Global shape and packing —

Radius of gyration (Rg) is the root-mean-square distance of Cα atoms from their centroid — a single number for overall size and compactness. A globular domain of N residues has Rg ≈ 2.2·N^0.38 Å; an extended or disordered chain has a much larger Rg. The Cα contact count is the number of residue pairs whose Cα atoms are within 8 Å and are more than four positions apart in sequence — a standard proxy for tertiary packing density. The bounding box is the smallest axis-aligned box enclosing all Cα atoms.

Accessible surface area quantifies burial. A residue with SASA near zero is packed into the hydrophobic core; one with SASA >100 Å² sits on the surface. Computed here via the Shrake–Rupley numerical algorithm with a 1.4 Å probe.

The contact map is a binary N×N matrix image: pixel (i, j) is dark where Cα_i and Cα_j are within 8 Å and |i−j|>4. Because the |i−j|>4 filter removes local helical contacts, off-diagonal stripes parallel to the main diagonal indicate parallel β-sheets; stripes perpendicular to it indicate antiparallel β-sheets. The Ramachandran plot scatters every residue's (φ, ψ) pair against the sterically allowed regions. The PAE heatmap renders the predicted-aligned-error matrix.

— Structural neighborhood —

A 3Di character summarizes, for each residue, the relative orientation of the Cα frame of its nearest spatial neighbor. Because it encodes fold topology rather than chemistry, 3Di alignments detect remote structural similarity that sequence alignment misses.

Structural nearest neighbors (via Foldseek easy-search vs the PDB). Reported per hit: target PDB id, E-value, and alignment TM-score. A TM-score above ~0.5 is the conventional threshold for 'same fold'.

— Confidence and disorder —

For AlphaFold models, the B-factor field carries pLDDT — the model's own estimate of local accuracy on a 0–100 scale. Regions with pLDDT<50 should be treated as essentially unmodeled; they often correspond to intrinsically disordered segments.

B-factor (Debye–Waller factor) reflects atomic displacement in the crystal lattice. It is an experimental observable (units Å²), not a prediction; low values mean the atom is pinned down, high values mean it moves or is heterogeneous across the crystal.

Predicted Aligned Error (PAE) is an AlphaFold confidence matrix: entry (i, j) is the expected error in the position of residue j, in ångströms, when the prediction is superimposed on the true structure at residue i. Low PAE within a block of residues means that block is internally rigid and well-predicted; high PAE between two blocks means their relative placement is uncertain even if each block individually is confident.